Protein AF-A0A2K3KTS8-F1 (afdb_monomer)

pLDDT: mean 73.49, std 12.18, range [36.12, 86.69]

Nearest PDB structures (foldseek):
  2xbz-assembly1_B-2  TM=6.217E-01  e=1.839E+00  Pseudomonas aeruginosa

Foldseek 3Di:
DPPPDPPDLFDWAKDFDDDPNRTDDIDTDGDPDRDPDPVSSVVVNVVVVVVVVVVVD

Solvent-accessible surface area (backbone atoms only — not comparable to full-atom values): 3698 Å² total; per-residue (Å²): 130,98,77,72,66,89,84,70,71,44,52,73,51,62,55,73,45,66,58,97,86,41,80,78,46,73,49,80,43,70,40,95,57,64,60,9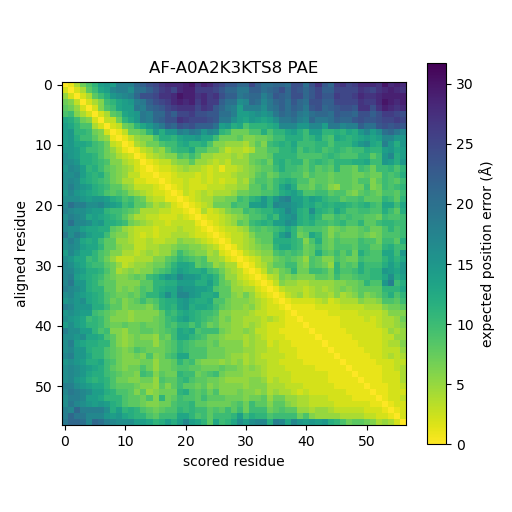4,41,73,66,56,44,50,53,52,48,51,53,53,50,51,51,51,55,62,72,74,106

Mean predicted aligned error: 9.41 Å

Organism: Trifolium pratense (NCBI:txid57577)

Sequence (57 aa):
DWAGSQADRRSTSGYCVLIGGNLISWRNKKQNIVARSSAEAAYRAMAAAACELTWLR

Radius of gyration: 13.04 Å; Cα contacts (8 Å, |Δi|>4): 52; chains: 1; bounding box: 29×21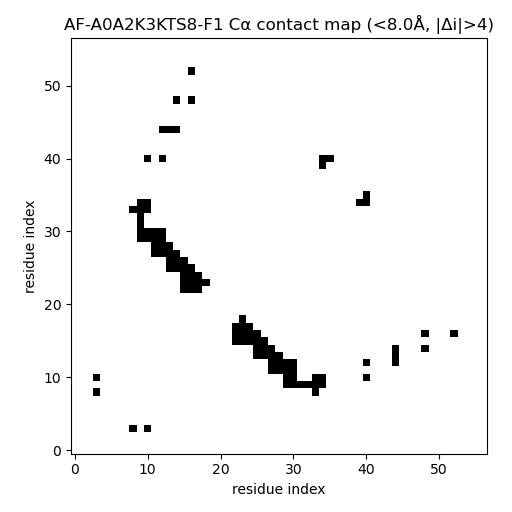×36 Å

Structure (mmCIF, N/CA/C/O backbone):
data_AF-A0A2K3KTS8-F1
#
_entry.id   AF-A0A2K3KTS8-F1
#
loop_
_atom_site.group_PDB
_atom_site.id
_atom_site.type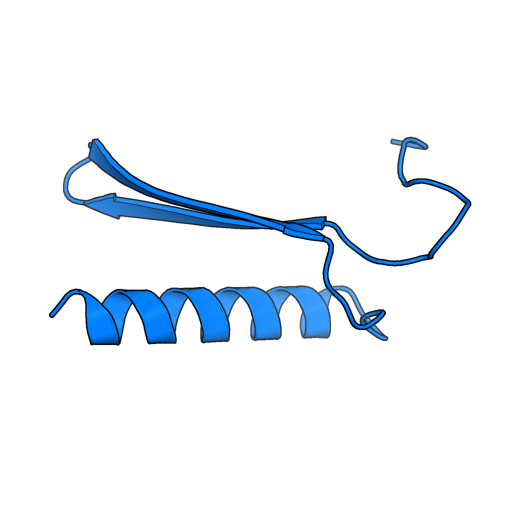_symbol
_atom_site.label_atom_id
_atom_site.label_alt_id
_atom_site.label_comp_id
_atom_site.label_asym_id
_atom_site.label_entity_id
_atom_site.label_seq_id
_atom_site.pdbx_PDB_ins_code
_atom_site.Cartn_x
_atom_site.Cartn_y
_atom_site.Cartn_z
_atom_site.occupancy
_atom_site.B_iso_or_equiv
_atom_site.auth_seq_id
_atom_site.auth_comp_id
_atom_site.auth_asym_id
_atom_site.auth_atom_id
_atom_site.pdbx_PDB_model_num
ATOM 1 N N . ASP A 1 1 ? -1.041 10.186 -19.094 1.00 42.53 1 ASP A N 1
ATOM 2 C CA . ASP A 1 1 ? -0.039 11.208 -18.774 1.00 42.53 1 ASP A CA 1
ATOM 3 C C . ASP A 1 1 ? 1.344 10.579 -18.825 1.00 42.53 1 ASP A C 1
ATOM 5 O O . ASP A 1 1 ? 1.602 9.602 -18.128 1.00 42.53 1 ASP A O 1
ATOM 9 N N . TRP A 1 2 ? 2.179 11.063 -19.738 1.00 36.12 2 TRP A N 1
ATOM 10 C CA . TRP A 1 2 ? 3.513 10.551 -20.080 1.00 36.12 2 TRP A CA 1
ATOM 11 C C . TRP A 1 2 ? 4.573 10.987 -19.041 1.00 36.12 2 TRP A C 1
ATOM 13 O O . TRP A 1 2 ? 5.701 11.322 -19.385 1.00 36.12 2 TRP A O 1
ATOM 23 N N . ALA A 1 3 ? 4.211 10.990 -17.754 1.00 41.75 3 ALA A N 1
ATOM 24 C CA . ALA A 1 3 ? 5.021 11.522 -16.652 1.00 41.75 3 ALA A CA 1
ATOM 25 C C . ALA A 1 3 ? 5.549 10.439 -15.686 1.00 41.75 3 ALA A C 1
ATOM 27 O O . ALA A 1 3 ? 5.925 10.718 -14.548 1.00 41.75 3 ALA A O 1
ATOM 28 N N . GLY A 1 4 ? 5.591 9.175 -16.117 1.00 48.28 4 GLY A N 1
ATOM 29 C CA . GLY A 1 4 ? 6.236 8.096 -15.369 1.00 48.28 4 GLY A CA 1
ATOM 30 C C . GLY A 1 4 ? 7.717 8.008 -15.728 1.00 48.28 4 GLY A C 1
ATOM 31 O O . GLY A 1 4 ? 8.045 7.4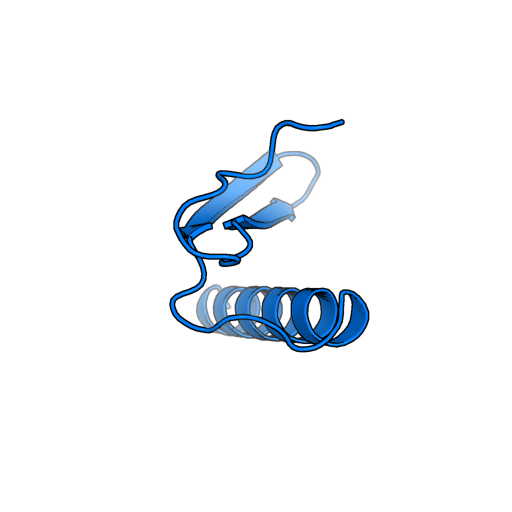97 -16.791 1.00 48.28 4 GLY A O 1
ATOM 32 N N . SER A 1 5 ? 8.593 8.511 -14.853 1.00 50.81 5 SER A N 1
ATOM 33 C CA . SER A 1 5 ? 10.062 8.395 -14.905 1.00 50.81 5 SER A CA 1
ATOM 34 C C . SER A 1 5 ? 10.573 7.198 -15.737 1.00 50.81 5 SER A C 1
ATOM 36 O O . SER A 1 5 ? 10.437 6.042 -15.330 1.00 50.81 5 SER A O 1
ATOM 38 N N . GLN A 1 6 ? 11.211 7.486 -16.880 1.00 55.44 6 GLN A N 1
ATOM 39 C CA . GLN A 1 6 ? 11.832 6.502 -17.787 1.00 55.44 6 GLN A CA 1
ATOM 40 C C . GLN A 1 6 ? 12.964 5.672 -17.142 1.00 55.44 6 GLN A C 1
ATOM 42 O O . GLN A 1 6 ? 13.441 4.723 -17.757 1.00 55.44 6 GLN A O 1
ATOM 47 N N . ALA A 1 7 ? 13.391 5.988 -15.914 1.00 58.31 7 ALA A N 1
ATOM 48 C CA . ALA A 1 7 ? 14.603 5.421 -15.324 1.00 58.31 7 ALA A CA 1
ATOM 49 C C . ALA A 1 7 ? 14.421 4.043 -14.659 1.00 58.31 7 ALA A C 1
ATOM 51 O O . ALA A 1 7 ? 15.334 3.231 -14.720 1.00 58.31 7 ALA A O 1
ATOM 52 N N . ASP A 1 8 ? 13.270 3.743 -14.038 1.00 61.62 8 ASP A N 1
ATOM 53 C CA . ASP A 1 8 ? 13.183 2.570 -13.141 1.00 61.62 8 ASP A CA 1
ATOM 54 C C . ASP A 1 8 ? 11.988 1.633 -13.367 1.00 61.62 8 ASP A C 1
ATOM 56 O O . ASP A 1 8 ? 11.945 0.561 -12.765 1.00 61.62 8 ASP A O 1
ATOM 60 N N . ARG A 1 9 ? 10.978 2.016 -14.165 1.00 63.03 9 ARG A N 1
ATOM 61 C CA . ARG A 1 9 ? 9.669 1.312 -14.253 1.00 63.03 9 ARG A CA 1
ATOM 62 C C . ARG A 1 9 ? 8.995 1.055 -12.888 1.00 63.03 9 ARG A C 1
ATOM 64 O O . ARG A 1 9 ? 8.057 0.271 -12.787 1.00 63.03 9 ARG A O 1
ATOM 71 N N . ARG A 1 10 ? 9.478 1.692 -11.818 1.00 62.41 10 ARG A N 1
ATOM 72 C CA . ARG A 1 10 ? 8.984 1.529 -10.450 1.00 62.41 10 ARG A CA 1
ATOM 73 C C . ARG A 1 10 ? 7.836 2.496 -10.227 1.00 62.41 10 ARG A C 1
ATOM 75 O O . ARG A 1 10 ? 8.032 3.709 -10.273 1.00 62.41 10 ARG A O 1
ATOM 82 N N . SER A 1 11 ? 6.655 1.954 -9.966 1.00 65.00 11 SER A N 1
ATOM 83 C CA . SER A 1 11 ? 5.488 2.748 -9.606 1.00 65.00 11 SER A CA 1
ATOM 84 C C . SER A 1 11 ? 5.711 3.448 -8.266 1.00 65.00 11 SER A C 1
ATOM 86 O O . SER A 1 11 ? 6.238 2.866 -7.314 1.00 65.00 11 SER A O 1
ATOM 88 N N . THR A 1 12 ? 5.280 4.698 -8.175 1.00 68.44 12 THR A N 1
ATOM 89 C CA . THR A 1 12 ? 5.128 5.381 -6.894 1.00 68.44 12 THR A CA 1
ATOM 90 C C . THR A 1 12 ? 3.774 4.976 -6.332 1.00 68.44 12 THR A C 1
ATOM 92 O O . THR A 1 12 ? 2.749 5.240 -6.957 1.00 68.44 12 THR A O 1
ATOM 95 N N . SER A 1 13 ? 3.758 4.274 -5.200 1.00 68.69 13 SER A N 1
ATOM 96 C CA . SER A 1 13 ? 2.513 3.858 -4.556 1.00 68.69 13 SER A CA 1
ATOM 97 C C . SER A 1 13 ? 2.402 4.529 -3.202 1.00 68.69 13 SER A C 1
ATOM 99 O O . SER A 1 13 ? 3.348 4.561 -2.413 1.00 68.69 13 SER A O 1
ATOM 101 N N . GLY A 1 14 ? 1.227 5.078 -2.948 1.00 74.38 14 GLY A N 1
ATOM 102 C CA . GLY A 1 14 ? 0.892 5.678 -1.677 1.00 74.38 14 GLY A CA 1
ATOM 103 C C . GLY A 1 14 ? -0.532 5.342 -1.290 1.00 74.38 14 GLY A C 1
ATOM 104 O O . GLY A 1 14 ? -1.338 4.963 -2.139 1.00 74.38 14 GLY A O 1
ATOM 105 N N . TYR A 1 15 ? -0.819 5.465 -0.005 1.00 76.56 15 TYR A N 1
ATOM 106 C CA . TYR A 1 15 ? -2.174 5.411 0.524 1.00 76.56 15 TYR A CA 1
ATOM 107 C C . TYR A 1 15 ? -2.355 6.564 1.506 1.00 76.56 15 TYR A C 1
ATOM 109 O O . TYR A 1 15 ? -1.399 7.096 2.081 1.00 76.56 15 TYR A O 1
ATOM 117 N N . CYS A 1 16 ? -3.610 6.948 1.667 1.00 79.06 16 CYS A N 1
ATOM 118 C CA . CYS A 1 16 ? -4.079 7.910 2.641 1.00 79.06 16 CYS A CA 1
ATOM 119 C C . CYS A 1 16 ? -5.151 7.224 3.491 1.00 79.06 16 CYS A C 1
ATOM 121 O O . CYS A 1 16 ? -6.063 6.588 2.965 1.00 79.06 16 CYS A O 1
ATOM 123 N N . VAL A 1 17 ? -5.016 7.322 4.809 1.00 80.06 17 VAL A N 1
ATOM 124 C CA . VAL A 1 17 ? -5.983 6.817 5.782 1.00 80.06 17 VAL A CA 1
ATOM 125 C C . VAL A 1 17 ? -6.774 8.011 6.293 1.00 80.06 17 VAL A C 1
ATOM 127 O O . VAL A 1 17 ? -6.232 8.872 6.992 1.00 80.06 17 VAL A O 1
ATOM 130 N N . LEU A 1 18 ? -8.052 8.067 5.919 1.00 83.50 18 LEU A N 1
ATOM 131 C CA . LEU A 1 18 ? -8.989 9.071 6.405 1.00 83.50 18 LEU A CA 1
ATOM 132 C C . LEU A 1 18 ? -9.931 8.442 7.434 1.00 83.50 18 LEU A C 1
ATOM 134 O O . LEU A 1 18 ? -10.538 7.408 7.162 1.00 83.50 18 LEU A O 1
ATOM 138 N N . ILE A 1 19 ? -10.089 9.087 8.589 1.00 82.19 19 ILE A N 1
ATOM 139 C CA . ILE A 1 19 ? -11.067 8.711 9.618 1.00 82.19 19 ILE A CA 1
ATOM 140 C C . ILE A 1 19 ? -11.972 9.917 9.869 1.00 82.19 19 ILE A C 1
ATOM 142 O O . ILE A 1 19 ? -11.502 11.001 10.207 1.00 82.19 19 ILE A O 1
ATOM 146 N N . GLY A 1 20 ? -13.280 9.747 9.655 1.00 86.69 20 GLY A N 1
ATOM 147 C CA . GLY A 1 20 ? -14.266 10.817 9.859 1.00 86.69 20 GLY A CA 1
ATOM 148 C C . GLY A 1 20 ? -14.040 12.056 8.982 1.00 86.69 20 GLY A C 1
ATOM 149 O O . GLY A 1 20 ? -14.346 13.163 9.405 1.00 86.69 20 GLY A O 1
ATOM 150 N N . GLY A 1 21 ? -13.453 11.885 7.794 1.00 85.00 21 GLY A N 1
ATOM 151 C CA . GLY A 1 21 ? -13.109 12.987 6.887 1.00 85.00 21 GLY A CA 1
ATOM 152 C C . GLY A 1 21 ? -11.773 13.677 7.187 1.00 85.00 21 GLY A C 1
ATOM 153 O O . GLY A 1 21 ? -11.327 14.487 6.380 1.00 85.00 21 GLY A O 1
ATOM 154 N N . ASN A 1 22 ? -11.094 13.321 8.282 1.00 84.69 22 ASN A N 1
ATOM 155 C CA . ASN A 1 22 ? -9.767 13.836 8.615 1.00 84.69 22 ASN A CA 1
ATOM 156 C C . ASN A 1 22 ? -8.677 12.871 8.148 1.00 84.69 22 ASN A C 1
ATOM 158 O O . ASN A 1 22 ? -8.782 11.660 8.338 1.00 84.69 22 ASN A O 1
ATOM 162 N N . LEU A 1 23 ? -7.615 13.410 7.553 1.00 82.50 23 LEU A N 1
ATOM 163 C CA . LEU A 1 23 ? -6.456 12.644 7.106 1.00 82.50 23 LEU A CA 1
ATOM 164 C C . LEU A 1 23 ? -5.531 12.375 8.297 1.00 82.50 23 LEU A C 1
ATOM 166 O O . LEU A 1 23 ? -4.916 13.300 8.819 1.00 82.50 23 LEU A O 1
ATOM 170 N N . ILE A 1 24 ? -5.461 11.118 8.734 1.00 82.69 24 ILE A N 1
ATOM 171 C CA . ILE A 1 24 ? -4.739 10.7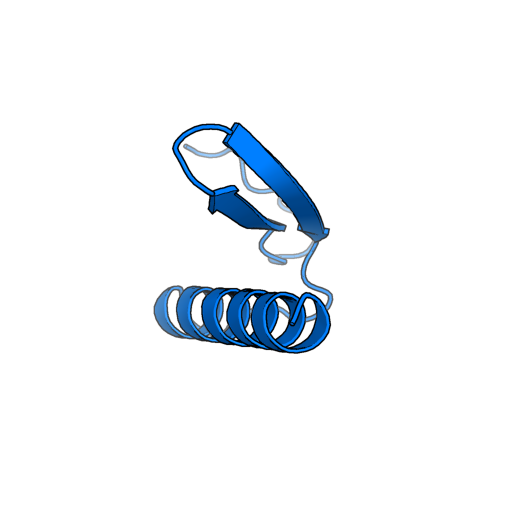25 9.956 1.00 82.69 24 ILE A CA 1
ATOM 172 C C . ILE A 1 24 ? -3.362 10.142 9.635 1.00 82.69 24 ILE A C 1
ATOM 174 O O . ILE A 1 24 ? -2.412 10.344 10.384 1.00 82.69 24 ILE A O 1
ATOM 178 N N . SER A 1 25 ? -3.230 9.451 8.504 1.00 79.25 25 SER A N 1
ATOM 179 C CA . SER A 1 25 ? -1.943 8.936 8.042 1.00 79.25 25 SER A CA 1
ATOM 180 C C . SER A 1 25 ? -1.861 9.001 6.526 1.00 79.25 25 SER A C 1
ATOM 182 O O . SER A 1 25 ? -2.828 8.704 5.822 1.00 79.25 25 SER A O 1
ATOM 184 N N . TRP A 1 26 ? -0.699 9.379 6.008 1.00 81.56 26 TRP A N 1
ATOM 185 C CA . TRP A 1 26 ? -0.381 9.238 4.597 1.00 81.56 26 TRP A CA 1
ATOM 186 C C . TRP A 1 26 ? 1.000 8.634 4.441 1.00 81.56 26 TRP A C 1
ATOM 188 O O . TRP A 1 26 ? 1.916 8.884 5.229 1.00 81.56 26 TRP A O 1
ATOM 198 N N . ARG A 1 27 ? 1.188 7.902 3.349 1.00 77.50 27 ARG A N 1
ATOM 199 C CA . ARG A 1 27 ? 2.514 7.472 2.933 1.00 77.50 27 ARG A CA 1
ATOM 200 C C . ARG A 1 27 ? 2.624 7.528 1.435 1.00 77.50 27 ARG A C 1
ATOM 202 O O . ARG A 1 27 ? 1.747 7.061 0.719 1.00 77.50 27 ARG A O 1
ATOM 209 N N . ASN A 1 28 ? 3.743 8.062 0.975 1.00 74.00 28 ASN A N 1
ATOM 210 C CA . ASN A 1 28 ? 4.124 8.045 -0.422 1.00 74.00 28 ASN A CA 1
ATOM 211 C C . ASN A 1 28 ? 5.512 7.413 -0.511 1.00 74.00 28 ASN A C 1
ATOM 213 O O . ASN A 1 28 ? 6.476 7.937 0.049 1.00 74.00 28 ASN A O 1
ATOM 217 N N . LYS A 1 29 ? 5.604 6.242 -1.145 1.00 73.88 29 LYS A N 1
ATOM 218 C CA . LYS A 1 29 ? 6.869 5.528 -1.299 1.00 73.88 29 LYS A CA 1
ATOM 219 C C . LYS A 1 29 ? 7.013 5.035 -2.733 1.00 73.88 29 LYS A C 1
ATOM 221 O O . LYS A 1 29 ? 6.131 4.379 -3.286 1.00 73.88 29 LYS A O 1
ATOM 226 N N . LYS A 1 30 ? 8.179 5.291 -3.328 1.00 73.06 30 LYS A N 1
ATOM 227 C CA . LYS A 1 30 ? 8.576 4.632 -4.576 1.00 73.06 30 LYS A CA 1
ATOM 228 C C . LYS A 1 30 ? 8.682 3.132 -4.301 1.00 73.06 30 LYS A C 1
ATOM 230 O O . LYS A 1 30 ? 9.431 2.728 -3.406 1.00 73.06 30 LYS A O 1
ATOM 235 N N . GLN A 1 31 ? 7.914 2.305 -5.011 1.00 68.25 31 GLN A N 1
ATOM 236 C CA . GLN A 1 31 ? 7.981 0.862 -4.804 1.00 68.25 31 GLN A CA 1
ATOM 237 C C . GLN A 1 31 ? 9.390 0.371 -5.137 1.00 68.25 31 GLN A C 1
ATOM 239 O O . GLN A 1 31 ? 9.950 0.709 -6.179 1.00 68.25 31 GLN A O 1
ATOM 244 N N . ASN A 1 32 ? 9.980 -0.426 -4.243 1.00 68.31 32 ASN A N 1
ATOM 245 C CA . ASN A 1 32 ? 11.307 -0.996 -4.483 1.00 68.31 32 ASN A CA 1
ATOM 246 C C . ASN A 1 32 ? 11.272 -2.076 -5.580 1.00 68.31 32 ASN A C 1
ATOM 248 O O . ASN A 1 32 ? 12.294 -2.405 -6.171 1.00 68.31 32 ASN A O 1
ATOM 252 N N . ILE A 1 33 ? 10.081 -2.616 -5.850 1.00 67.44 33 ILE A N 1
ATOM 253 C CA . ILE A 1 33 ? 9.835 -3.717 -6.774 1.00 67.44 33 ILE A CA 1
ATOM 254 C C . ILE A 1 33 ? 8.945 -3.199 -7.903 1.00 67.44 33 ILE A C 1
ATOM 256 O O . ILE A 1 33 ? 7.964 -2.498 -7.655 1.00 67.44 33 ILE A O 1
ATOM 260 N N . VAL A 1 34 ? 9.289 -3.546 -9.140 1.00 72.75 34 VAL A N 1
ATOM 261 C CA . VAL A 1 34 ? 8.451 -3.271 -10.311 1.00 72.75 34 VAL A CA 1
ATOM 262 C C . VAL A 1 34 ? 7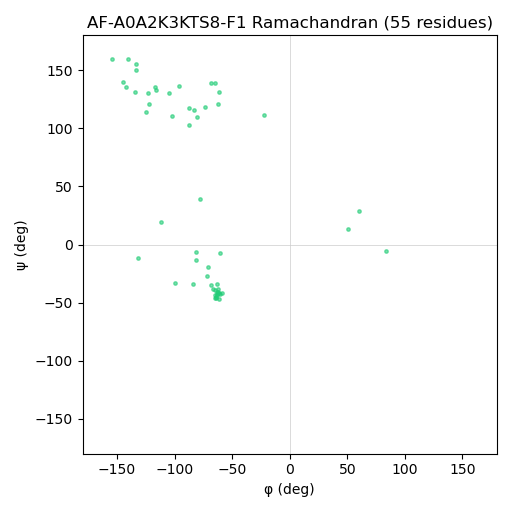.265 -4.234 -10.281 1.00 72.75 34 VAL A C 1
ATOM 264 O O . VAL A 1 34 ? 7.458 -5.450 -10.303 1.00 72.75 34 VAL A O 1
ATOM 267 N N . ALA A 1 35 ? 6.045 -3.705 -10.198 1.00 72.00 35 ALA A N 1
ATOM 268 C CA . ALA A 1 35 ? 4.841 -4.520 -10.311 1.00 72.00 35 ALA A CA 1
ATOM 269 C C . ALA A 1 35 ? 4.706 -5.040 -11.749 1.00 72.00 35 ALA A C 1
ATOM 271 O O . ALA A 1 35 ? 4.953 -4.305 -12.708 1.00 72.00 35 ALA A O 1
ATOM 272 N N . ARG A 1 36 ? 4.307 -6.303 -11.910 1.00 78.69 36 ARG A N 1
ATOM 273 C CA . ARG A 1 36 ? 4.130 -6.931 -13.230 1.00 78.69 36 ARG A CA 1
ATOM 274 C C . ARG A 1 36 ? 2.784 -6.566 -13.859 1.00 78.69 36 ARG A C 1
ATOM 276 O O . ARG A 1 36 ? 2.589 -6.801 -15.046 1.00 78.69 36 ARG A O 1
ATOM 283 N N . SER A 1 37 ? 1.865 -5.996 -13.076 1.00 77.94 37 SER A N 1
ATOM 284 C CA . SER A 1 37 ? 0.579 -5.460 -13.533 1.00 77.94 37 SER A CA 1
ATOM 285 C C . SER A 1 37 ? 0.058 -4.356 -12.605 1.00 77.94 37 SER A C 1
ATOM 287 O O . SER A 1 37 ? 0.427 -4.285 -11.430 1.00 77.94 37 SER A O 1
ATOM 289 N N . SER A 1 38 ? -0.856 -3.521 -13.107 1.00 76.50 38 SER A N 1
ATOM 290 C CA . SER A 1 38 ? -1.539 -2.496 -12.301 1.00 76.50 38 SER A CA 1
ATOM 291 C C . SER A 1 38 ? -2.391 -3.103 -11.180 1.00 76.50 38 SER A C 1
ATOM 293 O O . SER A 1 38 ? -2.466 -2.537 -10.092 1.00 76.50 38 SER A O 1
ATOM 295 N N . ALA A 1 39 ? -2.989 -4.276 -11.417 1.00 84.06 39 ALA A N 1
ATOM 296 C CA . ALA A 1 39 ? -3.761 -5.000 -10.408 1.00 84.06 39 ALA A CA 1
ATOM 297 C C . ALA A 1 39 ? -2.872 -5.443 -9.239 1.00 84.06 39 ALA A C 1
ATOM 299 O O . ALA A 1 39 ? -3.197 -5.205 -8.080 1.00 84.06 39 ALA A O 1
ATOM 300 N N . GLU A 1 40 ? -1.705 -6.017 -9.535 1.00 80.88 40 GLU A N 1
ATOM 301 C CA . GLU A 1 40 ? -0.722 -6.386 -8.514 1.00 80.88 40 GLU A CA 1
ATOM 302 C C . GLU A 1 40 ? -0.268 -5.166 -7.696 1.00 80.88 40 GLU A C 1
ATOM 304 O O . GLU A 1 40 ? -0.167 -5.244 -6.470 1.00 80.88 40 GLU A O 1
ATOM 309 N N . ALA A 1 41 ? -0.034 -4.023 -8.353 1.00 79.81 41 ALA A N 1
ATOM 310 C CA . ALA A 1 41 ? 0.307 -2.780 -7.665 1.00 79.81 4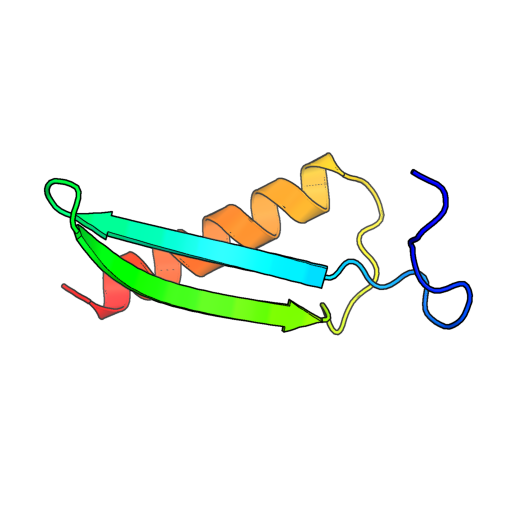1 ALA A CA 1
ATOM 311 C C . ALA A 1 41 ? -0.809 -2.328 -6.704 1.00 79.81 41 ALA A C 1
ATOM 313 O O . ALA A 1 41 ? -0.510 -1.945 -5.570 1.00 79.81 41 ALA A O 1
ATOM 314 N N . ALA A 1 42 ? -2.076 -2.424 -7.123 1.00 82.00 42 ALA A N 1
ATOM 315 C CA . ALA A 1 42 ? -3.232 -2.093 -6.291 1.00 82.00 42 ALA A CA 1
ATOM 316 C C . ALA A 1 42 ? -3.370 -3.038 -5.085 1.00 82.00 42 ALA A C 1
ATOM 318 O O . ALA A 1 42 ? -3.521 -2.568 -3.958 1.00 82.00 42 ALA A O 1
ATOM 319 N N . TYR A 1 43 ? -3.238 -4.355 -5.282 1.00 84.25 43 TYR A N 1
ATOM 320 C CA . TYR A 1 43 ? -3.290 -5.330 -4.183 1.00 84.25 43 TYR A CA 1
ATOM 321 C C . TYR A 1 43 ? -2.181 -5.113 -3.151 1.00 84.25 43 TYR A C 1
ATOM 323 O O . TYR A 1 43 ? -2.441 -5.147 -1.949 1.00 84.25 43 TYR A O 1
ATOM 331 N N . ARG A 1 44 ? -0.955 -4.825 -3.600 1.00 82.25 44 ARG A N 1
ATOM 332 C CA . ARG A 1 44 ? 0.167 -4.501 -2.706 1.00 82.25 44 ARG A CA 1
ATOM 333 C C . ARG A 1 44 ? -0.086 -3.220 -1.906 1.00 82.25 44 ARG A C 1
ATOM 335 O O . ARG A 1 44 ? 0.224 -3.184 -0.718 1.00 82.25 44 ARG A O 1
ATOM 342 N N . ALA A 1 45 ? -0.661 -2.190 -2.531 1.00 80.75 45 ALA A N 1
ATOM 343 C CA . ALA A 1 45 ? -1.020 -0.949 -1.844 1.00 80.75 45 ALA A CA 1
ATOM 344 C C . ALA A 1 45 ? -2.109 -1.179 -0.781 1.00 80.75 45 ALA A C 1
ATOM 346 O O . ALA A 1 45 ? -1.970 -0.698 0.342 1.00 80.75 45 ALA A O 1
ATOM 347 N N . MET A 1 46 ? -3.141 -1.968 -1.099 1.00 85.00 46 MET A N 1
ATOM 348 C CA . MET A 1 46 ? -4.196 -2.335 -0.147 1.00 85.00 46 MET A CA 1
ATOM 349 C C . MET A 1 46 ? -3.655 -3.155 1.029 1.00 85.00 46 MET A C 1
ATOM 351 O O . MET A 1 46 ? -3.994 -2.867 2.172 1.00 85.00 46 MET A O 1
ATOM 355 N N . ALA A 1 47 ? -2.776 -4.129 0.775 1.00 85.88 47 ALA A N 1
ATOM 356 C CA . ALA A 1 47 ? -2.143 -4.915 1.833 1.00 85.88 47 ALA A CA 1
ATOM 357 C C . ALA A 1 47 ? -1.288 -4.041 2.770 1.00 85.88 47 ALA A C 1
ATOM 359 O O . ALA A 1 47 ? -1.336 -4.210 3.987 1.00 85.88 47 ALA A O 1
ATOM 360 N N . ALA A 1 48 ? -0.543 -3.076 2.218 1.00 82.88 48 ALA A N 1
ATOM 361 C CA . ALA A 1 48 ? 0.226 -2.120 3.013 1.00 82.88 48 ALA A CA 1
ATOM 362 C C . ALA A 1 48 ? -0.683 -1.222 3.870 1.00 82.88 48 ALA A C 1
ATOM 364 O O . ALA A 1 48 ? -0.430 -1.065 5.063 1.00 82.88 48 ALA A O 1
ATOM 365 N N . ALA A 1 49 ? -1.766 -0.698 3.287 1.00 82.25 49 ALA A N 1
ATOM 366 C CA . ALA A 1 49 ? -2.744 0.116 4.003 1.00 82.25 49 ALA A CA 1
ATOM 367 C C . ALA A 1 49 ? -3.449 -0.673 5.122 1.00 82.25 49 ALA A C 1
ATOM 369 O O . ALA A 1 49 ? -3.596 -0.167 6.229 1.00 82.25 49 ALA A O 1
ATOM 370 N N . ALA A 1 50 ? -3.836 -1.927 4.866 1.00 84.75 50 ALA A N 1
ATOM 371 C CA . ALA A 1 50 ? -4.458 -2.800 5.862 1.00 84.75 50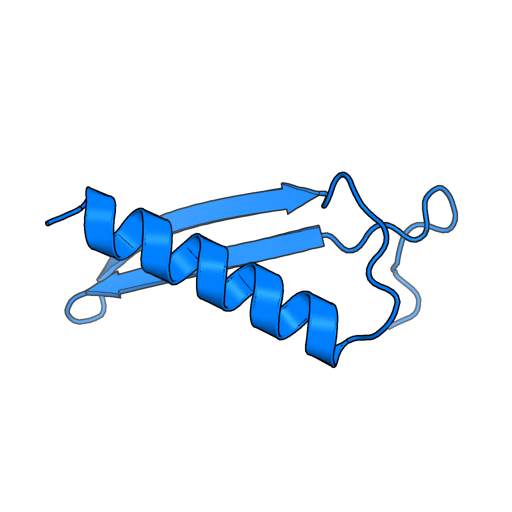 ALA A CA 1
ATOM 372 C C . ALA A 1 50 ? -3.502 -3.146 7.013 1.00 84.75 50 ALA A C 1
ATOM 374 O O . ALA A 1 50 ? -3.919 -3.172 8.171 1.00 84.75 50 ALA A O 1
ATOM 375 N N . CYS A 1 51 ? -2.220 -3.375 6.711 1.00 83.94 51 CYS A N 1
ATOM 376 C CA . CYS A 1 51 ? -1.193 -3.588 7.728 1.00 83.94 51 CYS A CA 1
ATOM 377 C C . CYS A 1 51 ? -1.060 -2.359 8.634 1.00 83.94 51 CYS A C 1
ATOM 379 O O . CYS A 1 51 ? -1.101 -2.496 9.853 1.00 83.94 51 CYS A O 1
ATOM 381 N N . GLU A 1 52 ? -0.987 -1.153 8.064 1.00 81.38 52 GLU A N 1
ATOM 382 C CA . GLU A 1 52 ? -0.927 0.066 8.876 1.00 81.38 52 GLU A CA 1
ATOM 383 C C . GLU A 1 52 ? -2.205 0.329 9.665 1.00 81.38 52 GLU A C 1
ATOM 385 O O . GLU A 1 52 ? -2.124 0.713 10.826 1.00 81.38 52 GLU A O 1
ATOM 390 N N . LEU A 1 53 ? -3.378 0.057 9.092 1.00 79.75 53 LEU A N 1
ATOM 391 C CA . LEU A 1 53 ? -4.640 0.164 9.820 1.00 79.75 53 LEU A CA 1
ATOM 392 C C . LEU A 1 53 ? -4.697 -0.814 11.003 1.00 79.75 53 LEU A C 1
ATOM 394 O O . LEU A 1 53 ? -5.198 -0.467 12.066 1.00 79.75 53 LEU A O 1
ATOM 398 N N . THR A 1 54 ? -4.157 -2.023 10.827 1.00 83.25 54 THR A N 1
ATOM 399 C CA . THR A 1 54 ? -4.066 -3.026 11.898 1.00 83.25 54 THR A CA 1
ATOM 400 C C . THR A 1 54 ? -3.082 -2.595 12.987 1.00 83.25 54 THR A C 1
ATOM 402 O O . THR A 1 54 ? -3.334 -2.858 14.154 1.00 83.25 54 THR A O 1
ATOM 405 N N . TRP A 1 55 ? -1.992 -1.912 12.625 1.00 78.50 55 TRP A N 1
ATOM 406 C CA . TRP A 1 55 ? -1.033 -1.335 13.576 1.00 78.50 55 TRP A CA 1
ATOM 407 C C . TRP A 1 55 ? -1.560 -0.106 14.328 1.00 78.50 55 TRP A C 1
ATOM 409 O O . TRP A 1 55 ? -1.083 0.176 15.421 1.00 78.50 55 TRP A O 1
ATOM 419 N N . LEU A 1 56 ? -2.496 0.645 13.741 1.00 71.31 56 LEU A N 1
ATOM 420 C CA . LEU A 1 56 ? -3.119 1.826 14.354 1.00 71.31 56 LEU A CA 1
ATOM 421 C C . LEU A 1 5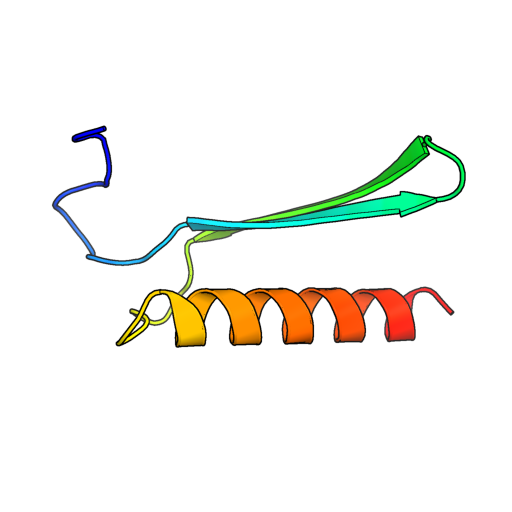6 ? -4.251 1.482 15.340 1.00 71.31 56 LEU A C 1
ATOM 423 O O . LEU A 1 56 ? -4.792 2.392 15.968 1.00 71.31 56 LEU A O 1
ATOM 427 N N . ARG A 1 57 ? -4.631 0.204 15.440 1.00 55.09 57 ARG A N 1
ATOM 428 C CA . ARG A 1 57 ? -5.590 -0.315 16.421 1.00 55.09 57 ARG A CA 1
ATOM 429 C C . ARG A 1 57 ? -4.905 -0.589 17.755 1.00 55.09 57 ARG A C 1
ATOM 431 O O . ARG A 1 57 ? -5.535 -0.259 18.782 1.00 55.09 57 ARG A O 1
#

Secondary structure (DSSP, 8-state):
---S-TTT---EEEEEEEETTEEEEEEEEE-SS--SSHHHHHHHHHHHHHHHHHHT-